Protein AF-A0A3D2SPK1-F1 (afdb_monomer_lite)

Structure (mmCIF, N/CA/C/O backbone):
data_AF-A0A3D2SPK1-F1
#
_entry.id   AF-A0A3D2SPK1-F1
#
loop_
_atom_site.group_PDB
_atom_site.id
_atom_site.type_symbol
_atom_site.label_atom_id
_atom_site.label_alt_id
_atom_site.label_comp_id
_atom_site.label_asym_id
_atom_site.label_entity_id
_atom_site.label_seq_id
_atom_site.pdbx_PDB_ins_code
_atom_site.Cartn_x
_atom_site.Cartn_y
_atom_site.Cartn_z
_atom_site.occupancy
_atom_site.B_iso_or_equiv
_atom_site.auth_seq_id
_atom_site.auth_comp_id
_atom_site.auth_asym_id
_atom_site.auth_atom_id
_atom_site.pdbx_PDB_model_num
ATOM 1 N N . ALA A 1 1 ? 75.992 61.914 -45.35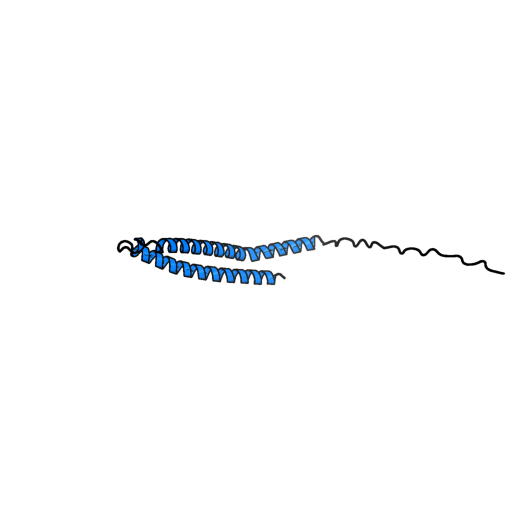3 1.00 41.88 1 ALA A N 1
ATOM 2 C CA . ALA A 1 1 ? 75.147 61.096 -44.457 1.00 41.88 1 ALA A CA 1
ATOM 3 C C . ALA A 1 1 ? 73.784 60.988 -45.130 1.00 41.88 1 ALA A C 1
ATOM 5 O O . ALA A 1 1 ? 73.146 62.011 -45.289 1.00 41.88 1 ALA A O 1
ATOM 6 N N . ARG A 1 2 ? 73.434 59.913 -45.845 1.00 38.44 2 ARG A N 1
ATOM 7 C CA . ARG A 1 2 ? 73.167 58.536 -45.384 1.00 38.44 2 ARG A CA 1
ATOM 8 C C . ARG A 1 2 ? 72.145 58.520 -44.240 1.00 38.44 2 ARG A C 1
ATOM 10 O O . ARG A 1 2 ? 72.544 58.658 -43.091 1.00 38.44 2 ARG A O 1
ATOM 17 N N . ASN A 1 3 ? 70.861 58.415 -44.589 1.00 34.16 3 ASN A N 1
ATOM 18 C CA . ASN A 1 3 ? 69.982 57.316 -44.167 1.00 34.16 3 ASN A CA 1
ATOM 19 C C . ASN A 1 3 ? 68.579 57.475 -44.787 1.00 34.16 3 ASN A C 1
ATOM 21 O O . ASN A 1 3 ? 67.699 58.103 -44.213 1.00 34.16 3 ASN A O 1
ATOM 25 N N . ASP A 1 4 ? 68.414 56.863 -45.959 1.00 42.56 4 ASP A N 1
ATOM 26 C CA . ASP A 1 4 ? 67.151 56.318 -46.467 1.00 42.56 4 ASP A CA 1
ATOM 27 C C . ASP A 1 4 ? 67.125 54.805 -46.162 1.00 42.56 4 ASP A C 1
ATOM 29 O O . ASP A 1 4 ? 68.193 54.194 -46.090 1.00 42.56 4 ASP A O 1
ATOM 33 N N . MET A 1 5 ? 65.918 54.219 -46.076 1.00 44.56 5 MET A N 1
ATOM 34 C CA . MET A 1 5 ? 65.522 52.849 -45.643 1.00 44.56 5 MET A CA 1
ATOM 35 C C . MET A 1 5 ? 65.110 52.795 -44.167 1.00 44.56 5 MET A C 1
ATOM 37 O O . MET A 1 5 ? 65.876 53.173 -43.295 1.00 44.56 5 MET A O 1
ATOM 41 N N . ILE A 1 6 ? 63.898 52.357 -43.799 1.00 50.62 6 ILE A N 1
ATOM 42 C CA . ILE A 1 6 ? 63.181 51.084 -44.069 1.00 50.62 6 ILE A CA 1
ATOM 43 C C . ILE A 1 6 ? 61.665 51.412 -43.933 1.00 50.62 6 ILE A C 1
ATOM 45 O O . ILE A 1 6 ? 61.295 52.024 -42.942 1.00 50.62 6 ILE A O 1
ATOM 49 N N . LYS A 1 7 ? 60.708 51.254 -44.865 1.00 45.38 7 LYS A N 1
ATOM 50 C CA . LYS A 1 7 ? 60.217 50.177 -45.757 1.00 45.38 7 LYS A CA 1
ATOM 51 C C . LYS A 1 7 ? 59.683 48.911 -45.053 1.00 45.38 7 LYS A C 1
ATOM 53 O O . LYS A 1 7 ? 60.468 48.066 -44.656 1.00 45.38 7 LYS A O 1
ATOM 58 N N . LYS A 1 8 ? 58.350 48.731 -45.135 1.00 37.34 8 LYS A N 1
ATOM 59 C CA . LYS A 1 8 ? 57.548 47.502 -44.899 1.00 37.34 8 LYS A CA 1
ATOM 60 C C . LYS A 1 8 ? 57.469 47.014 -43.437 1.00 37.34 8 LYS A C 1
ATOM 62 O O . LYS A 1 8 ? 58.418 47.127 -42.692 1.00 37.34 8 LYS A O 1
ATOM 67 N N . GLY A 1 9 ? 56.370 46.421 -42.978 1.00 35.16 9 GLY A N 1
ATOM 68 C CA . GLY A 1 9 ? 55.250 45.870 -43.723 1.00 35.16 9 GLY A CA 1
ATOM 69 C C . GLY A 1 9 ? 54.066 45.546 -42.817 1.00 35.16 9 GLY A C 1
ATOM 70 O O . GLY A 1 9 ? 54.204 45.203 -41.649 1.00 35.16 9 GLY A O 1
ATOM 71 N N . GLN A 1 10 ? 52.906 45.692 -43.433 1.00 42.34 10 GLN A N 1
ATOM 72 C CA . GLN A 1 10 ? 51.590 45.261 -43.004 1.00 42.34 10 GLN A CA 1
ATOM 73 C C . GLN A 1 10 ? 51.617 43.760 -42.677 1.00 42.34 10 GLN A C 1
ATOM 75 O O . GLN A 1 10 ? 51.968 42.949 -43.534 1.00 42.34 10 GLN A O 1
ATOM 80 N N . GLN A 1 11 ? 51.276 43.400 -41.440 1.00 46.06 11 GLN A N 1
ATOM 81 C CA . GLN A 1 11 ? 51.001 42.015 -41.061 1.00 46.06 11 GLN A CA 1
ATOM 82 C C . GLN A 1 11 ? 49.536 41.693 -41.402 1.00 46.06 11 GLN A C 1
ATOM 84 O O . GLN A 1 11 ? 48.648 42.441 -40.986 1.0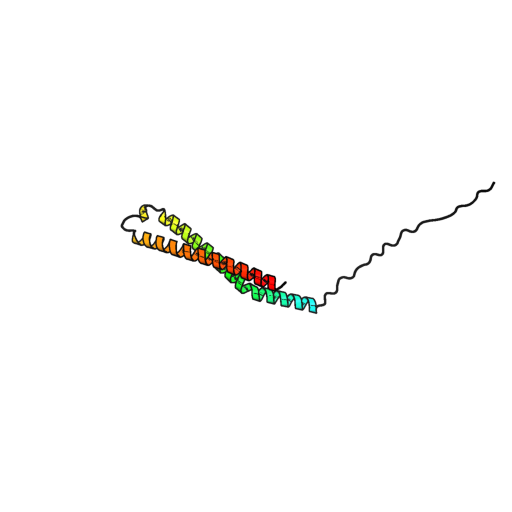0 46.06 11 GLN A O 1
ATOM 89 N N . PRO A 1 12 ? 49.257 40.625 -42.170 1.00 44.88 12 PRO A N 1
ATOM 90 C CA . PRO A 1 12 ? 47.899 40.193 -42.459 1.00 44.88 12 PRO A CA 1
ATOM 91 C C . PRO A 1 12 ? 47.336 39.400 -41.274 1.00 44.88 12 PRO A C 1
ATOM 93 O O . PRO A 1 12 ? 47.958 38.457 -40.786 1.00 44.88 12 PRO A O 1
ATOM 96 N N . ALA A 1 13 ? 46.145 39.795 -40.823 1.00 48.31 13 ALA A N 1
ATOM 97 C CA . ALA A 1 13 ? 45.341 39.018 -39.893 1.00 48.31 13 ALA A CA 1
ATOM 98 C C . ALA A 1 13 ? 44.985 37.666 -40.534 1.00 48.31 13 ALA A C 1
ATOM 100 O O . ALA A 1 13 ? 44.552 37.605 -41.686 1.00 48.31 13 ALA A O 1
ATOM 101 N N . ALA A 1 14 ? 45.217 36.591 -39.784 1.00 53.19 14 ALA A N 1
ATOM 102 C CA . ALA A 1 14 ? 44.932 35.220 -40.179 1.00 53.19 14 ALA A CA 1
ATOM 103 C C . ALA A 1 14 ? 43.450 35.035 -40.572 1.00 53.19 14 ALA A C 1
ATOM 105 O O . ALA A 1 14 ? 42.575 35.621 -39.928 1.00 53.19 14 ALA A O 1
ATOM 106 N N . PRO A 1 15 ? 43.139 34.209 -41.588 1.00 50.25 15 PRO A N 1
ATOM 107 C CA . PRO A 1 15 ? 41.763 33.878 -41.904 1.00 50.25 15 PRO A CA 1
ATOM 108 C C . PRO A 1 15 ? 41.261 32.882 -40.857 1.00 50.25 15 PRO A C 1
ATOM 110 O O . PRO A 1 15 ? 41.768 31.767 -40.741 1.00 50.25 15 PRO A O 1
ATOM 113 N N . VAL A 1 16 ? 40.261 33.289 -40.081 1.00 56.31 16 VAL A N 1
ATOM 114 C CA . VAL A 1 16 ? 39.507 32.371 -39.227 1.00 56.31 16 VAL A CA 1
ATOM 115 C C . VAL A 1 16 ? 38.639 31.532 -40.162 1.00 56.31 16 VAL A C 1
ATOM 117 O O . VAL A 1 16 ? 37.602 31.986 -40.646 1.00 56.31 16 VAL A O 1
ATOM 120 N N . ILE A 1 17 ? 39.114 30.335 -40.498 1.00 50.47 17 ILE A N 1
ATOM 121 C CA . ILE A 1 17 ? 38.347 29.340 -41.246 1.00 50.47 17 ILE A CA 1
ATOM 122 C C . ILE A 1 17 ? 37.204 28.910 -40.324 1.00 50.47 17 ILE A C 1
ATOM 124 O O . ILE A 1 17 ? 37.409 28.173 -39.365 1.00 50.47 17 ILE A O 1
ATOM 128 N N . SER A 1 18 ? 36.003 29.431 -40.582 1.00 52.62 18 SER A N 1
ATOM 129 C CA . SER A 1 18 ? 34.768 28.868 -40.039 1.00 52.62 18 SER A CA 1
ATOM 130 C C . SER A 1 18 ? 34.558 27.510 -40.690 1.00 52.62 18 SER A C 1
ATOM 132 O O . SER A 1 18 ? 34.010 27.403 -41.787 1.00 52.62 18 SER A O 1
ATOM 134 N N . GLU A 1 19 ? 35.047 26.474 -40.025 1.00 47.91 19 GLU A N 1
ATOM 135 C CA . GLU A 1 19 ? 34.724 25.096 -40.342 1.00 47.91 19 GLU A CA 1
ATOM 136 C C . GLU A 1 19 ? 33.265 24.865 -39.926 1.00 47.91 19 GLU A C 1
ATOM 138 O O . GLU A 1 19 ? 32.943 24.605 -38.769 1.00 47.91 19 GLU A O 1
ATOM 143 N N . VAL A 1 20 ? 32.352 25.056 -40.880 1.00 49.62 20 VAL A N 1
ATOM 144 C CA . VAL A 1 20 ? 30.962 24.616 -40.762 1.00 49.62 20 VAL A CA 1
ATOM 145 C C . VAL A 1 20 ? 30.992 23.092 -40.774 1.00 49.62 20 VAL A C 1
ATOM 147 O O . VAL A 1 20 ? 30.989 22.461 -41.830 1.00 49.62 20 VAL A O 1
ATOM 150 N N . THR A 1 21 ? 31.071 22.490 -39.589 1.00 48.16 21 THR A N 1
ATOM 151 C CA . THR A 1 21 ? 30.874 21.054 -39.412 1.00 48.16 21 THR A CA 1
ATOM 152 C C . THR A 1 21 ? 29.431 20.742 -39.808 1.00 48.16 21 THR A C 1
ATOM 154 O O . THR A 1 21 ? 28.480 21.203 -39.176 1.00 48.16 21 THR A O 1
ATOM 157 N N . ALA A 1 22 ? 29.268 20.022 -40.917 1.00 54.59 22 ALA A N 1
ATOM 158 C CA . ALA A 1 22 ? 27.978 19.556 -41.406 1.00 54.59 22 ALA A CA 1
ATOM 159 C C . ALA A 1 22 ? 27.215 18.800 -40.296 1.00 54.59 22 ALA A C 1
ATOM 161 O O . ALA A 1 22 ? 27.842 18.060 -39.531 1.00 54.59 22 ALA A O 1
ATOM 162 N N . PRO A 1 23 ? 25.880 18.946 -40.189 1.00 55.06 23 PRO A N 1
ATOM 163 C CA . PRO A 1 23 ? 25.110 18.185 -39.213 1.00 55.06 23 PRO A CA 1
ATOM 164 C C . PRO A 1 23 ? 25.253 16.684 -39.513 1.00 55.06 23 PRO A C 1
ATOM 166 O O . PRO A 1 23 ? 25.232 16.300 -40.687 1.00 55.06 23 PRO A O 1
ATOM 169 N N . PRO A 1 24 ? 25.387 15.816 -38.495 1.00 55.00 24 PRO A N 1
ATOM 170 C CA . PRO A 1 24 ? 25.516 14.389 -38.726 1.00 55.00 24 PRO A CA 1
ATOM 171 C C . PRO A 1 24 ? 24.224 13.878 -39.366 1.00 55.00 24 PRO A C 1
ATOM 173 O O . PRO A 1 24 ? 23.135 13.956 -38.787 1.00 55.00 24 PRO A O 1
ATOM 176 N N . THR A 1 25 ? 24.344 13.358 -40.584 1.00 55.00 25 THR A N 1
ATOM 177 C CA . THR A 1 25 ? 23.283 12.639 -41.287 1.00 55.00 25 THR A CA 1
ATOM 178 C C . THR A 1 25 ? 23.013 11.332 -40.542 1.00 55.00 25 THR A C 1
ATOM 180 O O . THR A 1 25 ? 23.516 10.279 -40.912 1.00 55.00 25 THR A O 1
ATOM 183 N N . THR A 1 26 ? 22.236 11.398 -39.459 1.00 56.12 26 THR A N 1
ATOM 184 C CA . THR A 1 26 ? 21.639 10.212 -38.831 1.00 56.12 26 THR A CA 1
ATOM 185 C C . THR A 1 26 ? 20.779 9.527 -39.885 1.00 56.12 26 THR A C 1
ATOM 187 O O . THR A 1 26 ? 19.824 10.121 -40.404 1.00 56.12 26 THR A O 1
ATOM 190 N N . SER A 1 27 ? 21.162 8.314 -40.283 1.00 62.72 27 SER A N 1
ATOM 191 C CA . SER A 1 27 ? 20.457 7.605 -41.341 1.00 62.72 27 SER A CA 1
ATOM 192 C C . SER A 1 27 ? 19.030 7.300 -40.866 1.00 62.72 27 SER A C 1
ATOM 194 O O . SER A 1 27 ? 18.769 7.132 -39.672 1.00 62.72 27 SER A O 1
ATOM 196 N N . LYS A 1 28 ? 18.050 7.274 -41.779 1.00 63.44 28 LYS A N 1
ATOM 197 C CA . LYS A 1 28 ? 16.653 6.967 -41.412 1.00 63.44 28 LYS A CA 1
ATOM 198 C C . LYS A 1 28 ? 16.525 5.600 -40.717 1.00 63.44 28 LYS A C 1
ATOM 200 O O . LYS A 1 28 ? 15.645 5.448 -39.877 1.00 63.44 28 LYS A O 1
ATOM 205 N N . LEU A 1 29 ? 17.426 4.669 -41.036 1.00 63.25 29 LEU A N 1
ATOM 206 C CA . LEU A 1 29 ? 17.514 3.339 -40.433 1.00 63.25 29 LEU A CA 1
ATOM 207 C C . LEU A 1 29 ? 17.893 3.407 -38.946 1.00 63.25 29 LEU A C 1
ATOM 209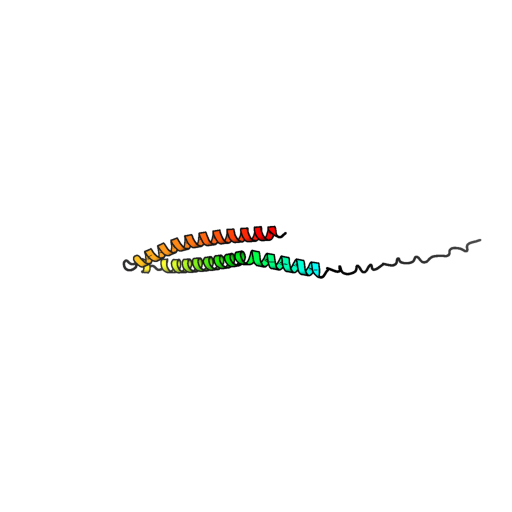 O O . LEU A 1 29 ? 17.259 2.735 -38.138 1.00 63.25 29 LEU A O 1
ATOM 213 N N . ASP A 1 30 ? 18.824 4.286 -38.564 1.00 73.56 30 ASP A N 1
ATOM 214 C CA . ASP A 1 30 ? 19.219 4.466 -37.157 1.00 73.56 30 ASP A CA 1
ATOM 215 C C . ASP A 1 30 ? 18.058 5.018 -36.317 1.00 73.56 30 ASP A C 1
ATOM 217 O O . ASP A 1 30 ? 17.818 4.591 -35.189 1.00 73.56 30 ASP A O 1
ATOM 221 N N . LYS A 1 31 ? 17.265 5.936 -36.888 1.00 80.25 31 LYS A N 1
ATOM 222 C CA . LYS A 1 31 ? 16.073 6.488 -36.218 1.00 80.25 31 LYS A CA 1
ATOM 223 C C . LYS A 1 31 ? 14.967 5.451 -36.038 1.00 80.25 31 LYS A C 1
ATOM 225 O O . LYS A 1 31 ? 14.238 5.495 -35.047 1.00 80.25 31 LYS A O 1
ATOM 230 N N . GLU A 1 32 ? 14.811 4.552 -37.002 1.00 81.50 32 GLU A N 1
ATOM 231 C CA . GLU A 1 32 ? 13.810 3.489 -36.950 1.00 81.50 32 GLU A CA 1
ATOM 232 C C . GLU A 1 32 ? 14.192 2.405 -35.933 1.00 81.50 32 GLU A C 1
ATOM 234 O O . GLU A 1 32 ? 13.341 1.994 -35.140 1.00 81.50 32 GLU A O 1
ATOM 239 N N . ALA A 1 33 ? 15.474 2.028 -35.875 1.00 82.44 33 ALA A N 1
ATOM 240 C CA . ALA A 1 33 ? 16.013 1.107 -34.875 1.00 82.44 33 ALA A CA 1
ATOM 241 C C . ALA A 1 33 ? 15.828 1.641 -33.442 1.00 82.44 33 ALA A C 1
ATOM 243 O O . ALA A 1 33 ? 15.210 0.969 -32.616 1.00 82.44 33 ALA A O 1
ATOM 244 N N . LEU A 1 34 ? 16.220 2.895 -33.184 1.00 84.38 34 LEU A N 1
ATOM 245 C CA . LEU A 1 34 ? 16.036 3.550 -31.879 1.00 84.38 34 LEU A CA 1
ATOM 246 C C . LEU A 1 34 ? 14.563 3.599 -31.448 1.00 84.38 34 LEU A C 1
ATOM 248 O O . LEU A 1 34 ? 14.228 3.390 -30.281 1.00 84.38 34 LEU A O 1
ATOM 252 N N . ARG A 1 35 ? 13.647 3.859 -32.390 1.00 86.69 35 ARG A N 1
ATOM 253 C CA . ARG A 1 35 ? 12.208 3.888 -32.095 1.00 86.69 35 ARG A CA 1
ATOM 254 C C . ARG A 1 35 ? 11.676 2.503 -31.734 1.00 86.69 35 ARG A C 1
ATOM 256 O O . ARG A 1 35 ? 10.817 2.400 -30.856 1.00 86.69 35 ARG A O 1
ATOM 263 N N . LYS A 1 36 ? 12.158 1.459 -32.409 1.00 88.56 36 LYS A N 1
ATOM 264 C CA . LYS A 1 36 ? 11.766 0.072 -32.147 1.00 88.56 36 LYS A CA 1
ATOM 265 C C . LYS A 1 36 ? 12.262 -0.396 -30.779 1.00 88.56 36 LYS A C 1
ATOM 267 O O . LYS A 1 36 ? 11.470 -0.946 -30.019 1.00 88.56 36 LYS A O 1
ATOM 272 N N . GLU A 1 37 ? 13.514 -0.106 -30.436 1.00 87.38 37 GLU A N 1
ATOM 273 C CA . GLU A 1 37 ? 14.079 -0.406 -29.115 1.00 87.38 37 GLU A CA 1
ATOM 274 C C . GLU A 1 37 ? 13.320 0.324 -28.004 1.00 87.38 37 GLU A C 1
ATOM 276 O O . GLU A 1 37 ? 12.885 -0.299 -27.041 1.00 87.38 37 GLU A O 1
ATOM 281 N N . ALA A 1 38 ? 13.045 1.623 -28.164 1.00 88.56 38 ALA A N 1
ATOM 282 C CA . ALA A 1 38 ? 12.262 2.380 -27.187 1.00 88.56 38 ALA A CA 1
ATOM 283 C C . ALA A 1 38 ? 10.835 1.826 -27.006 1.00 88.56 38 ALA A C 1
ATOM 285 O O . ALA A 1 38 ? 10.311 1.807 -25.891 1.00 88.56 38 ALA A O 1
ATOM 286 N N . ALA A 1 39 ? 10.193 1.371 -28.087 1.00 91.25 39 ALA A N 1
ATOM 287 C CA . ALA A 1 39 ? 8.882 0.731 -28.009 1.00 91.25 39 ALA A CA 1
ATOM 288 C C . ALA A 1 39 ? 8.950 -0.599 -27.244 1.00 91.25 39 ALA A C 1
ATOM 290 O O . ALA A 1 39 ? 8.121 -0.837 -26.367 1.00 91.25 39 ALA A O 1
ATOM 291 N N . GLN A 1 40 ? 9.971 -1.413 -27.515 1.00 90.50 40 GLN A N 1
ATOM 292 C CA . GLN A 1 40 ? 10.194 -2.688 -26.843 1.00 90.50 40 GLN A CA 1
ATOM 293 C C . GLN A 1 40 ? 10.489 -2.505 -25.343 1.00 90.50 40 GLN A C 1
ATOM 295 O O . GLN A 1 40 ? 9.892 -3.200 -24.524 1.00 90.50 40 GLN A O 1
ATOM 300 N N . ARG A 1 41 ? 11.325 -1.527 -24.963 1.00 92.31 41 ARG A N 1
ATOM 301 C CA . ARG A 1 41 ? 11.593 -1.184 -23.550 1.00 92.31 41 ARG A CA 1
ATOM 302 C C . ARG A 1 41 ? 10.308 -0.802 -22.808 1.00 92.31 41 ARG A C 1
ATOM 304 O O . ARG A 1 41 ? 10.047 -1.269 -21.700 1.00 92.31 41 ARG A O 1
ATOM 311 N N . ARG A 1 42 ? 9.455 0.019 -23.431 1.00 93.19 42 ARG A N 1
ATOM 312 C CA . ARG A 1 42 ? 8.154 0.410 -22.855 1.00 93.19 42 ARG A CA 1
ATOM 313 C C . ARG A 1 42 ? 7.209 -0.771 -22.719 1.00 93.19 42 ARG A C 1
ATOM 315 O O . ARG A 1 42 ? 6.512 -0.875 -21.719 1.00 93.19 42 ARG A O 1
ATOM 322 N N . GLU A 1 43 ? 7.157 -1.642 -23.718 1.00 95.38 43 GLU A N 1
ATOM 323 C CA . GLU A 1 43 ? 6.295 -2.821 -23.685 1.00 95.38 43 GLU A CA 1
ATOM 324 C C . GLU A 1 43 ? 6.680 -3.776 -22.549 1.00 95.38 43 GLU A C 1
ATOM 326 O O . GLU A 1 43 ? 5.793 -4.256 -21.841 1.00 95.38 43 GLU A O 1
ATOM 331 N N . GLN A 1 44 ? 7.983 -3.967 -22.321 1.00 94.19 44 GLN A N 1
ATOM 332 C CA . GLN A 1 44 ? 8.507 -4.820 -21.252 1.00 94.19 44 GLN A CA 1
ATOM 333 C C . GLN A 1 44 ? 8.313 -4.222 -19.849 1.00 94.19 44 GLN A C 1
ATOM 335 O O . GLN A 1 44 ? 7.952 -4.945 -18.925 1.00 94.19 44 GLN A O 1
ATOM 340 N N . THR A 1 45 ? 8.480 -2.905 -19.681 1.00 96.50 45 THR A N 1
ATOM 341 C CA . THR A 1 45 ? 8.342 -2.230 -18.371 1.00 96.50 45 THR A CA 1
ATOM 342 C C . THR A 1 45 ? 6.894 -1.912 -17.983 1.00 96.50 45 THR A C 1
ATOM 344 O O . THR A 1 45 ? 6.573 -1.808 -16.797 1.00 96.50 45 THR A O 1
ATOM 347 N N . ARG A 1 46 ? 5.978 -1.783 -18.956 1.00 97.38 46 ARG A N 1
ATOM 348 C CA . ARG A 1 46 ? 4.553 -1.475 -18.724 1.00 97.38 46 ARG A CA 1
ATOM 349 C C . ARG A 1 46 ? 3.853 -2.382 -17.697 1.00 97.38 46 ARG A C 1
ATOM 351 O O . ARG A 1 46 ? 3.138 -1.828 -16.863 1.00 97.38 46 ARG A O 1
ATOM 358 N N . PRO A 1 47 ? 3.973 -3.726 -17.729 1.00 97.31 47 PRO A N 1
ATOM 359 C CA . PRO A 1 47 ? 3.320 -4.579 -16.734 1.00 97.31 47 PRO A CA 1
ATOM 360 C C . PRO A 1 47 ? 3.819 -4.316 -15.309 1.00 97.31 47 PRO A C 1
ATOM 362 O O . PRO A 1 47 ? 2.999 -4.255 -14.397 1.00 97.31 47 PRO A O 1
ATOM 365 N N . ILE A 1 48 ? 5.125 -4.099 -15.127 1.00 97.38 48 ILE A N 1
ATOM 366 C CA . ILE A 1 48 ? 5.717 -3.828 -13.811 1.00 97.38 48 ILE A CA 1
ATOM 367 C C . ILE A 1 48 ? 5.203 -2.489 -13.277 1.00 97.38 48 ILE A C 1
ATOM 369 O O . ILE A 1 48 ? 4.649 -2.438 -12.184 1.00 97.38 48 ILE A O 1
ATOM 373 N N . ARG A 1 49 ? 5.257 -1.430 -14.096 1.00 97.69 49 ARG A N 1
ATOM 374 C CA . ARG A 1 49 ? 4.725 -0.099 -13.745 1.00 97.69 49 ARG A CA 1
ATOM 375 C C . ARG A 1 49 ? 3.238 -0.142 -13.379 1.00 97.69 49 ARG A C 1
ATOM 377 O O . ARG A 1 49 ? 2.827 0.450 -12.391 1.00 97.69 49 ARG A O 1
ATOM 384 N N . LYS A 1 50 ? 2.437 -0.913 -14.119 1.00 98.25 50 LYS A N 1
ATOM 385 C CA . LYS A 1 50 ? 1.016 -1.108 -13.800 1.00 98.25 50 LYS A CA 1
ATOM 386 C C . LYS A 1 50 ? 0.809 -1.835 -12.465 1.00 98.25 50 LYS A C 1
ATOM 388 O O . LYS A 1 50 ? -0.148 -1.546 -11.749 1.00 98.25 50 LYS A O 1
ATOM 393 N N . ASN A 1 51 ? 1.662 -2.805 -12.141 1.00 97.62 51 ASN A N 1
ATOM 394 C CA . ASN A 1 51 ? 1.587 -3.508 -10.863 1.00 97.62 51 ASN A CA 1
ATOM 395 C C . ASN A 1 51 ? 2.009 -2.605 -9.695 1.00 97.62 51 ASN A C 1
ATOM 397 O O . ASN A 1 51 ? 1.365 -2.671 -8.653 1.00 97.62 51 ASN A O 1
ATOM 401 N N . ILE A 1 52 ? 2.998 -1.726 -9.893 1.00 98.38 52 ILE A N 1
ATOM 402 C CA . ILE A 1 52 ? 3.387 -0.676 -8.935 1.00 98.38 52 ILE A CA 1
ATOM 403 C C . ILE A 1 52 ? 2.179 0.213 -8.614 1.00 98.38 52 ILE A C 1
ATOM 405 O O . ILE A 1 52 ? 1.751 0.244 -7.464 1.00 98.38 52 ILE A O 1
ATOM 409 N N . GLU A 1 53 ? 1.537 0.808 -9.628 1.00 98.31 53 GLU A N 1
ATOM 410 C CA . GLU A 1 53 ? 0.344 1.660 -9.445 1.00 98.31 53 GLU A CA 1
ATOM 411 C C . GLU A 1 53 ? -0.786 0.925 -8.698 1.00 98.31 53 GLU A C 1
ATOM 413 O O . GLU A 1 53 ? -1.492 1.482 -7.851 1.00 98.31 53 GLU A O 1
ATOM 418 N N . LYS A 1 54 ? -0.967 -0.370 -8.992 1.00 98.00 54 LYS A N 1
ATOM 419 C CA . LYS A 1 54 ? -1.956 -1.210 -8.310 1.00 98.00 54 LYS A CA 1
ATOM 420 C C . LYS A 1 54 ? -1.590 -1.447 -6.840 1.00 98.00 54 LYS A C 1
ATOM 422 O O . LYS A 1 54 ? -2.493 -1.483 -6.002 1.00 98.00 54 LYS A O 1
ATOM 427 N N . CYS A 1 55 ? -0.317 -1.666 -6.517 1.00 97.75 55 CYS A N 1
ATOM 428 C CA . CYS A 1 55 ? 0.147 -1.805 -5.135 1.00 97.75 55 CYS A CA 1
ATOM 429 C C . CYS A 1 55 ? -0.029 -0.491 -4.369 1.00 97.75 55 CYS A C 1
ATOM 431 O O . CYS A 1 55 ? -0.642 -0.510 -3.306 1.00 97.75 55 CYS A O 1
ATOM 433 N N . GLU A 1 56 ? 0.364 0.645 -4.947 1.00 98.25 56 GLU A N 1
ATOM 434 C CA . GLU A 1 56 ? 0.169 1.980 -4.358 1.00 98.25 56 GLU A CA 1
ATOM 435 C C . GLU A 1 56 ? -1.308 2.259 -4.045 1.00 98.25 56 GLU A C 1
ATOM 437 O O . GLU A 1 56 ? -1.656 2.633 -2.925 1.00 98.25 56 GLU A O 1
ATOM 442 N N . THR A 1 57 ? -2.208 1.970 -4.991 1.00 98.38 57 THR A N 1
ATOM 443 C CA . THR A 1 57 ? -3.657 2.143 -4.782 1.00 98.38 57 THR A CA 1
ATOM 444 C C . THR A 1 57 ? -4.188 1.247 -3.652 1.00 98.38 57 THR A C 1
ATOM 446 O O . THR A 1 57 ? -5.095 1.626 -2.907 1.00 98.38 57 THR A O 1
ATOM 449 N N . GLN A 1 58 ? -3.661 0.025 -3.520 1.00 97.62 58 GLN A N 1
ATOM 450 C CA . GLN A 1 58 ? -4.048 -0.882 -2.436 1.00 97.62 58 GLN A CA 1
ATOM 451 C C . GLN A 1 58 ? -3.548 -0.383 -1.079 1.00 97.62 58 GLN A C 1
ATOM 453 O O . GLN A 1 58 ? -4.327 -0.380 -0.127 1.00 97.62 58 GLN A O 1
ATOM 458 N N . ILE A 1 59 ? -2.301 0.086 -1.010 1.00 98.50 59 ILE A N 1
ATOM 459 C CA . ILE A 1 59 ? -1.696 0.693 0.181 1.00 98.50 59 ILE A CA 1
ATOM 460 C C . ILE A 1 59 ? -2.549 1.871 0.660 1.00 98.50 59 ILE A C 1
ATOM 462 O O . ILE A 1 59 ? -3.000 1.864 1.806 1.00 98.50 59 ILE A O 1
ATOM 466 N N . GLU A 1 60 ? -2.875 2.819 -0.225 1.00 98.44 60 GLU A N 1
ATOM 467 C CA . GLU A 1 60 ? -3.706 3.984 0.115 1.00 98.44 60 GLU A CA 1
ATOM 468 C C . GLU A 1 60 ? -5.083 3.560 0.651 1.00 98.44 60 GLU A C 1
ATOM 470 O O . GLU A 1 60 ? -5.574 4.084 1.659 1.00 98.44 60 GLU A O 1
ATOM 475 N N . LYS A 1 61 ? -5.705 2.559 0.017 1.00 98.19 61 LYS A N 1
ATOM 476 C CA . LYS A 1 61 ? -6.995 2.017 0.454 1.00 98.19 61 LYS A CA 1
ATOM 477 C C . LYS A 1 61 ? -6.912 1.374 1.840 1.00 98.19 61 LYS A C 1
ATOM 479 O O . LYS A 1 61 ? -7.812 1.585 2.658 1.00 98.19 61 LYS A O 1
ATOM 484 N N . PHE A 1 62 ? -5.882 0.572 2.107 1.00 98.19 62 PHE A N 1
ATOM 485 C CA . PHE A 1 62 ? -5.705 -0.092 3.399 1.00 98.19 62 PHE A CA 1
ATOM 486 C C . PHE A 1 62 ? -5.413 0.920 4.505 1.00 98.19 62 PHE A C 1
ATOM 488 O O . PHE A 1 62 ? -6.073 0.875 5.541 1.00 98.19 62 PHE A O 1
ATOM 495 N N . GLN A 1 63 ? -4.523 1.883 4.260 1.00 98.00 63 GLN A N 1
ATOM 496 C CA . GLN A 1 63 ? -4.226 2.969 5.197 1.00 98.00 63 GLN A CA 1
ATOM 497 C C . GLN A 1 63 ? -5.477 3.801 5.510 1.00 98.00 63 GLN A C 1
ATOM 499 O O . GLN A 1 63 ? -5.808 4.003 6.677 1.00 98.00 63 GLN A O 1
ATOM 504 N N . SER A 1 64 ? -6.245 4.197 4.489 1.00 98.12 64 SER A N 1
ATOM 505 C CA . SER A 1 64 ? -7.501 4.940 4.674 1.00 98.12 64 SER A CA 1
ATOM 506 C C . SER A 1 64 ? -8.515 4.163 5.516 1.00 98.12 64 SER A C 1
ATOM 508 O O . SER A 1 64 ? -9.183 4.724 6.389 1.00 98.12 64 SER A O 1
ATOM 510 N N . ARG A 1 65 ? -8.630 2.848 5.289 1.00 97.44 65 ARG A N 1
ATOM 511 C CA . ARG A 1 65 ? -9.524 1.995 6.077 1.00 97.44 65 ARG A CA 1
ATOM 512 C C . ARG A 1 65 ? -9.030 1.821 7.512 1.00 97.44 65 ARG A C 1
ATOM 514 O O . ARG A 1 65 ? -9.858 1.846 8.419 1.00 97.44 65 ARG A O 1
ATOM 521 N N . LEU A 1 66 ? -7.722 1.688 7.728 1.00 98.06 66 LEU A N 1
ATOM 522 C CA . LEU A 1 66 ? -7.124 1.612 9.062 1.00 98.06 66 LEU A CA 1
ATOM 523 C C . LEU A 1 66 ? -7.420 2.873 9.879 1.00 98.06 66 LEU A C 1
ATOM 525 O O . LEU A 1 66 ? -7.905 2.747 10.999 1.00 98.06 66 LEU A O 1
ATOM 529 N N . VAL A 1 67 ? -7.258 4.062 9.293 1.00 97.50 67 VAL A N 1
ATOM 530 C CA . VAL A 1 67 ? -7.604 5.340 9.948 1.00 97.50 67 VAL A CA 1
ATOM 531 C C . VAL A 1 67 ? -9.091 5.396 10.319 1.00 97.50 67 VAL A C 1
ATOM 533 O O . VAL A 1 67 ? -9.460 5.822 11.419 1.00 97.50 67 VAL A O 1
ATOM 536 N N . ALA A 1 68 ? -9.971 4.932 9.427 1.00 96.12 68 ALA A N 1
ATOM 537 C CA . ALA A 1 68 ? -11.401 4.860 9.718 1.00 96.12 68 ALA A CA 1
ATOM 538 C C . ALA A 1 68 ? -11.704 3.891 10.876 1.00 96.12 68 ALA A C 1
ATOM 540 O O . ALA A 1 68 ? -12.508 4.214 11.748 1.00 96.12 68 ALA A O 1
ATOM 541 N N . ILE A 1 69 ? -11.050 2.725 10.916 1.00 95.19 69 ILE A N 1
ATOM 542 C CA . ILE A 1 69 ? -11.191 1.763 12.018 1.00 95.19 69 ILE A CA 1
ATOM 543 C C . ILE A 1 69 ? -10.666 2.355 13.328 1.00 95.19 69 ILE A C 1
ATOM 545 O O . ILE A 1 69 ? -11.329 2.223 14.348 1.00 95.19 69 ILE A O 1
ATOM 549 N N . GLU A 1 70 ? -9.526 3.042 13.321 1.00 94.06 70 GLU A N 1
ATOM 550 C CA . GLU A 1 70 ? -8.977 3.708 14.509 1.00 94.06 70 GLU A CA 1
ATOM 551 C C . GLU A 1 70 ? -9.929 4.774 15.059 1.00 94.06 70 GLU A C 1
ATOM 553 O O . GLU A 1 70 ? -10.141 4.848 16.268 1.00 94.06 70 GLU A O 1
ATOM 558 N N . THR A 1 71 ? -10.583 5.529 14.173 1.00 93.81 71 THR A N 1
ATOM 559 C CA . THR A 1 71 ? -11.627 6.493 14.552 1.00 93.81 71 THR A CA 1
ATOM 560 C C . THR A 1 71 ? -12.824 5.796 15.206 1.00 93.81 71 THR A C 1
ATOM 562 O O . THR A 1 71 ? -13.340 6.275 16.213 1.00 93.81 71 THR A O 1
ATOM 565 N N . LEU A 1 72 ? -13.250 4.647 14.670 1.00 91.06 72 LEU A N 1
ATOM 566 C CA . LEU A 1 72 ? -14.335 3.849 15.251 1.00 91.06 72 LEU A CA 1
ATOM 567 C C . LEU A 1 72 ? -13.941 3.233 16.601 1.00 91.06 72 LEU A C 1
ATOM 569 O O . LEU A 1 72 ? -14.756 3.207 17.514 1.00 91.06 72 LEU A O 1
ATOM 573 N N . LEU A 1 73 ? -12.702 2.758 16.747 1.00 89.94 73 LEU A N 1
ATOM 574 C CA . LEU A 1 73 ? -12.190 2.169 17.989 1.00 89.94 73 LEU A CA 1
ATOM 575 C C . LEU A 1 73 ? -11.975 3.204 19.106 1.00 89.94 73 LEU A C 1
ATOM 577 O O . LEU A 1 73 ? -11.929 2.827 20.280 1.00 89.94 73 LEU A O 1
ATOM 581 N N . ALA A 1 74 ? -11.850 4.486 18.753 1.00 88.94 74 ALA A N 1
ATOM 582 C CA . ALA A 1 74 ? -11.782 5.599 19.698 1.00 88.94 74 ALA A CA 1
ATOM 583 C C . ALA A 1 74 ? -13.155 5.986 20.284 1.00 88.94 74 ALA A C 1
ATOM 585 O O . ALA A 1 74 ? -13.208 6.699 21.288 1.00 88.94 74 ALA A O 1
ATOM 586 N N . ASP A 1 75 ? -14.260 5.520 19.693 1.00 89.00 75 ASP A N 1
ATOM 587 C CA . ASP A 1 75 ? -15.608 5.729 20.222 1.00 89.00 75 ASP A CA 1
ATOM 588 C C . ASP A 1 75 ? -15.824 4.884 21.489 1.00 89.00 75 ASP A C 1
ATOM 590 O O . ASP A 1 75 ? -15.855 3.652 21.455 1.00 89.00 75 ASP A O 1
ATOM 594 N N . SER A 1 76 ? -16.001 5.549 22.633 1.00 80.69 76 SER A N 1
ATOM 595 C CA . SER A 1 76 ? -16.197 4.892 23.927 1.00 80.69 76 SER A CA 1
ATOM 596 C C . SER A 1 76 ? -17.502 4.090 24.014 1.00 80.69 76 SER A C 1
ATOM 598 O O . SER A 1 76 ? -17.568 3.138 24.793 1.00 80.69 76 SER A O 1
ATOM 600 N N . SER A 1 77 ? -18.508 4.401 23.186 1.00 83.94 77 SER A N 1
ATOM 601 C CA . SER A 1 77 ? -19.767 3.644 23.113 1.00 83.94 77 SER A CA 1
ATOM 602 C C . SER A 1 77 ? -19.594 2.247 22.500 1.00 83.94 77 SER A C 1
ATOM 604 O O . SER A 1 77 ? -20.419 1.355 22.709 1.00 83.94 77 SER A O 1
ATOM 606 N N . LEU A 1 78 ? -18.498 2.012 21.768 1.00 79.81 78 LEU A N 1
ATOM 607 C CA . LEU A 1 78 ? -18.201 0.725 21.137 1.00 79.81 78 LEU A CA 1
ATOM 608 C C . LEU A 1 78 ? -17.868 -0.377 22.160 1.00 79.81 78 LEU A C 1
ATOM 610 O O . LEU A 1 78 ? -18.002 -1.562 21.860 1.00 79.81 78 LEU A O 1
ATOM 614 N N . TYR A 1 79 ? -17.477 0.000 23.378 1.00 80.38 79 TYR A N 1
ATOM 615 C CA . TYR A 1 79 ? -17.116 -0.936 24.448 1.00 80.38 79 TYR A CA 1
ATOM 616 C C . TYR A 1 79 ? -18.315 -1.380 25.300 1.00 80.38 79 TYR A C 1
ATOM 618 O O . TYR A 1 79 ? -18.155 -2.168 26.237 1.00 80.38 79 TYR A O 1
ATOM 626 N N . GLU A 1 80 ? -19.525 -0.914 24.980 1.00 83.69 80 GLU A N 1
ATOM 627 C CA . GLU A 1 80 ? -20.743 -1.388 25.628 1.00 83.69 80 GLU A CA 1
ATOM 628 C C . GLU A 1 80 ? -21.013 -2.870 25.319 1.00 83.69 80 GLU A C 1
ATOM 630 O O . GLU A 1 80 ? -20.700 -3.389 24.246 1.00 83.69 80 GLU A O 1
ATOM 635 N N . ALA A 1 81 ? -21.636 -3.578 26.268 1.00 72.56 81 ALA A N 1
ATOM 636 C CA . ALA A 1 81 ? -21.821 -5.030 26.191 1.00 72.56 81 ALA A CA 1
ATOM 637 C C . ALA A 1 81 ? -22.575 -5.499 24.930 1.00 72.56 81 ALA A C 1
ATOM 639 O O . ALA A 1 81 ? -22.313 -6.600 24.449 1.00 72.56 81 ALA A O 1
ATOM 640 N N . ASN A 1 82 ? -23.443 -4.650 24.373 1.00 81.38 82 ASN A N 1
ATOM 641 C CA . ASN A 1 82 ? -24.230 -4.930 23.170 1.00 81.38 82 ASN A CA 1
ATOM 642 C C . ASN A 1 82 ? -23.434 -4.792 21.859 1.00 81.38 82 ASN A C 1
ATOM 644 O O . ASN A 1 82 ? -23.956 -5.131 20.802 1.00 81.38 82 ASN A O 1
ATOM 648 N N . ARG A 1 83 ? -22.192 -4.292 21.909 1.00 84.12 83 ARG A N 1
ATOM 649 C CA . ARG A 1 83 ? -21.356 -4.013 20.727 1.00 84.12 83 ARG A CA 1
ATOM 650 C C . ARG A 1 83 ? -20.038 -4.787 20.698 1.00 84.12 83 ARG A C 1
ATOM 652 O O . ARG A 1 83 ? -19.206 -4.562 19.823 1.00 84.12 83 ARG A O 1
ATOM 659 N N . LYS A 1 84 ? -19.861 -5.754 21.603 1.00 85.06 84 LYS A N 1
ATOM 660 C CA . LYS A 1 84 ? -18.652 -6.594 21.671 1.00 85.06 84 LYS A CA 1
ATOM 661 C C . LYS A 1 84 ? -18.340 -7.323 20.359 1.00 85.06 84 LYS A C 1
ATOM 663 O O . LYS A 1 84 ? -17.172 -7.426 19.996 1.00 85.06 84 LYS A O 1
ATOM 668 N N . ASP A 1 85 ? -19.362 -7.779 19.637 1.00 89.12 85 ASP A N 1
ATOM 669 C CA . ASP A 1 85 ? -19.175 -8.451 18.345 1.00 89.12 85 ASP A CA 1
ATOM 670 C C . ASP A 1 85 ? -18.655 -7.493 17.264 1.00 89.12 85 ASP A C 1
ATOM 672 O O . ASP A 1 85 ? -17.813 -7.874 16.450 1.00 89.12 85 ASP A O 1
ATOM 676 N N . ASP A 1 86 ? -19.120 -6.240 17.263 1.00 87.81 86 ASP A N 1
ATOM 677 C CA . ASP A 1 86 ? -18.628 -5.200 16.353 1.00 87.81 86 ASP A CA 1
ATOM 678 C C . ASP A 1 86 ? -17.179 -4.834 16.677 1.00 87.81 86 ASP A C 1
ATOM 680 O O . ASP A 1 86 ? -16.353 -4.721 15.771 1.00 87.81 86 ASP A O 1
ATOM 684 N N . LEU A 1 87 ? -16.857 -4.703 17.968 1.00 90.12 87 LEU A N 1
ATOM 685 C CA . LEU A 1 87 ? -15.498 -4.446 18.436 1.00 90.12 87 LEU A CA 1
ATOM 686 C C . LEU A 1 87 ? -14.537 -5.551 17.974 1.00 90.12 87 LEU A C 1
ATOM 688 O O . LEU A 1 87 ? -13.494 -5.253 17.396 1.00 90.12 87 LEU A O 1
ATOM 692 N N . LEU A 1 88 ? -14.906 -6.824 18.159 1.00 92.00 88 LEU A N 1
ATOM 693 C CA . LEU A 1 88 ? -14.080 -7.957 17.735 1.00 92.00 88 LEU A CA 1
ATOM 694 C C . LEU A 1 88 ? -13.867 -7.966 16.212 1.00 92.00 88 LEU A C 1
ATOM 696 O O . LEU A 1 88 ? -12.754 -8.205 15.745 1.00 92.00 88 LEU A O 1
ATOM 700 N N . LYS A 1 89 ? -14.915 -7.674 15.430 1.00 93.81 89 LYS A N 1
ATOM 701 C CA . LYS A 1 89 ? -14.811 -7.556 13.966 1.00 93.81 89 LYS A CA 1
ATOM 702 C C . LYS A 1 89 ? -13.843 -6.450 13.559 1.00 93.81 89 LYS A C 1
ATOM 704 O O . LYS A 1 89 ? -12.992 -6.700 12.713 1.00 93.81 89 LYS A O 1
ATOM 709 N N . LEU A 1 90 ? -13.942 -5.270 14.174 1.00 94.69 90 LEU A N 1
ATOM 710 C CA . LEU A 1 90 ? -13.061 -4.138 13.880 1.00 94.69 90 LEU A CA 1
ATOM 711 C C . LEU A 1 90 ? -11.603 -4.434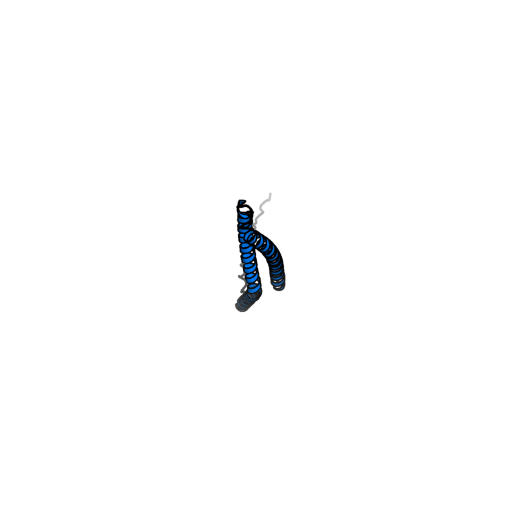 14.245 1.00 94.69 90 LEU A C 1
ATOM 713 O O . LEU A 1 90 ? -10.710 -4.100 13.472 1.00 94.69 90 LEU A O 1
ATOM 717 N N . MET A 1 91 ? -11.349 -5.098 15.377 1.00 93.81 91 MET A N 1
ATOM 718 C CA . MET A 1 91 ? -9.991 -5.499 15.761 1.00 93.81 91 MET A CA 1
ATOM 719 C C . MET A 1 91 ? -9.403 -6.526 14.787 1.00 93.81 91 MET A C 1
ATOM 721 O O . MET A 1 91 ? -8.272 -6.358 14.337 1.00 93.81 91 MET A O 1
ATOM 725 N N . ASN A 1 92 ? -10.179 -7.547 14.408 1.00 96.38 92 ASN A N 1
ATOM 726 C CA . ASN A 1 92 ? -9.742 -8.544 13.428 1.00 96.38 92 ASN A CA 1
ATOM 727 C C . ASN A 1 92 ? -9.474 -7.911 12.056 1.00 96.38 92 ASN A C 1
ATOM 729 O O . ASN A 1 92 ? -8.465 -8.215 11.424 1.00 96.38 92 ASN A O 1
ATOM 733 N N . GLU A 1 93 ? -10.354 -7.009 11.612 1.00 97.12 93 GLU A N 1
ATOM 734 C CA . GLU A 1 93 ? -10.170 -6.266 10.367 1.00 97.12 93 GLU A CA 1
ATOM 735 C C . GLU A 1 93 ? -8.910 -5.390 10.426 1.00 97.12 93 GLU A C 1
ATOM 737 O O . GLU A 1 93 ? -8.141 -5.372 9.470 1.00 97.12 93 GLU A O 1
ATOM 742 N N . GLN A 1 94 ? -8.642 -4.718 11.552 1.00 97.38 94 GLN A N 1
ATOM 743 C CA . GLN A 1 94 ? -7.421 -3.929 11.726 1.00 97.38 94 GLN A CA 1
ATOM 744 C C . GLN A 1 94 ? -6.161 -4.795 11.586 1.00 97.38 94 GLN A C 1
ATOM 746 O O . GLN A 1 94 ? -5.214 -4.393 10.910 1.00 97.38 94 GLN A O 1
ATOM 751 N N . THR A 1 95 ? -6.130 -5.971 12.219 1.00 97.56 95 THR A N 1
ATOM 752 C CA . THR A 1 95 ? -4.983 -6.887 12.138 1.00 97.56 95 THR A CA 1
ATOM 753 C C . THR A 1 95 ? -4.763 -7.394 10.714 1.00 97.56 95 THR A C 1
ATOM 755 O O . THR A 1 95 ? -3.638 -7.336 10.222 1.00 97.56 95 THR A O 1
ATOM 758 N N . ASP A 1 96 ? -5.824 -7.833 10.036 1.00 98.00 96 ASP A N 1
ATOM 759 C CA . ASP A 1 96 ? -5.762 -8.303 8.646 1.00 98.00 96 ASP A CA 1
ATOM 760 C C . ASP A 1 96 ? -5.302 -7.190 7.689 1.00 98.00 96 ASP A C 1
ATOM 762 O O . ASP A 1 96 ? -4.430 -7.404 6.848 1.00 98.00 96 ASP A O 1
ATOM 766 N N . LEU A 1 97 ? -5.821 -5.970 7.850 1.00 98.19 97 LEU A N 1
ATOM 767 C CA . LEU A 1 97 ? -5.412 -4.829 7.032 1.00 98.19 97 LEU A CA 1
ATOM 768 C C . LEU A 1 97 ? -3.956 -4.427 7.262 1.00 98.19 97 LEU A C 1
ATOM 770 O O . LEU A 1 97 ? -3.287 -4.077 6.296 1.00 98.19 97 LEU A O 1
ATOM 774 N N . LYS A 1 98 ? -3.446 -4.502 8.498 1.00 98.19 98 LYS A N 1
ATOM 775 C CA . LYS A 1 98 ? -2.025 -4.247 8.789 1.00 98.19 98 LYS A CA 1
ATOM 776 C C . LYS A 1 98 ? -1.117 -5.261 8.092 1.00 98.19 98 LYS A C 1
ATOM 778 O O . LYS A 1 98 ? -0.137 -4.860 7.478 1.00 98.19 98 LYS A O 1
ATOM 783 N N . GLN A 1 99 ? -1.481 -6.544 8.116 1.00 98.31 99 GLN A N 1
ATOM 784 C CA . GLN A 1 99 ? -0.731 -7.589 7.406 1.00 98.31 99 GLN A CA 1
ATOM 785 C C . GLN A 1 99 ? -0.768 -7.389 5.886 1.00 98.31 99 GLN A C 1
ATOM 787 O O . GLN A 1 99 ? 0.252 -7.510 5.215 1.00 98.31 99 GLN A O 1
ATOM 792 N N . LYS A 1 100 ? -1.937 -7.051 5.330 1.00 97.75 100 LYS A N 1
ATOM 793 C CA . LYS A 1 100 ? -2.083 -6.765 3.894 1.00 97.75 100 LYS A CA 1
ATOM 794 C C . LYS A 1 100 ? -1.325 -5.517 3.461 1.00 97.75 100 LYS A C 1
ATOM 796 O O . LYS A 1 100 ? -0.823 -5.486 2.342 1.00 97.75 100 LYS A O 1
ATOM 801 N N . LEU A 1 101 ? -1.269 -4.502 4.321 1.00 98.38 101 LEU A N 1
ATOM 802 C CA . LEU A 1 101 ? -0.497 -3.290 4.084 1.00 98.38 101 LEU A CA 1
ATOM 803 C C . LEU A 1 101 ? 0.995 -3.617 3.978 1.00 98.38 101 LEU A C 1
ATOM 805 O O . LEU A 1 101 ? 1.594 -3.298 2.959 1.00 98.38 101 LEU A O 1
ATOM 809 N N . GLU A 1 102 ? 1.543 -4.332 4.962 1.00 98.31 102 GLU A N 1
ATOM 810 C CA . GLU A 1 102 ? 2.950 -4.759 4.976 1.00 98.31 102 GLU A CA 1
ATOM 811 C C . GLU A 1 102 ? 3.308 -5.575 3.722 1.00 98.31 102 GLU A C 1
ATOM 813 O O . GLU A 1 102 ? 4.273 -5.264 3.029 1.00 98.31 102 GLU A O 1
ATOM 818 N N . GLN A 1 103 ? 2.473 -6.553 3.354 1.00 98.19 103 GLN A N 1
ATOM 819 C CA . GLN A 1 103 ? 2.677 -7.350 2.137 1.00 98.19 103 GLN A CA 1
ATOM 820 C C . GLN A 1 103 ? 2.625 -6.506 0.857 1.00 98.19 103 GLN A C 1
ATOM 822 O O . GLN A 1 103 ? 3.379 -6.749 -0.083 1.00 98.19 103 GLN A O 1
ATOM 827 N N . ALA A 1 104 ? 1.720 -5.526 0.786 1.00 97.94 104 ALA A N 1
ATOM 828 C CA . ALA A 1 104 ? 1.613 -4.652 -0.377 1.00 97.94 104 ALA A CA 1
ATOM 829 C C . ALA A 1 104 ? 2.817 -3.705 -0.493 1.00 97.94 104 ALA A C 1
ATOM 831 O O . ALA A 1 104 ? 3.265 -3.440 -1.608 1.00 97.94 104 ALA A O 1
ATOM 832 N N . GLU A 1 105 ? 3.348 -3.224 0.634 1.00 98.25 105 GLU A N 1
ATOM 833 C CA . GLU A 1 105 ? 4.557 -2.397 0.702 1.00 98.25 105 GLU A CA 1
ATOM 834 C C . GLU A 1 105 ? 5.810 -3.193 0.308 1.00 98.25 105 GLU A C 1
ATOM 836 O O . GLU A 1 105 ? 6.608 -2.716 -0.500 1.00 98.25 105 GLU A O 1
ATOM 841 N N . GLU A 1 106 ? 5.951 -4.431 0.790 1.00 98.38 106 GLU A N 1
ATOM 842 C CA . GLU A 1 106 ? 7.034 -5.334 0.379 1.00 98.38 106 GLU A CA 1
ATOM 843 C C . GLU A 1 106 ? 6.968 -5.627 -1.127 1.00 98.38 106 GLU A C 1
ATOM 845 O O . GLU A 1 106 ? 7.961 -5.475 -1.843 1.00 98.38 106 GLU A O 1
ATOM 850 N N . GLN A 1 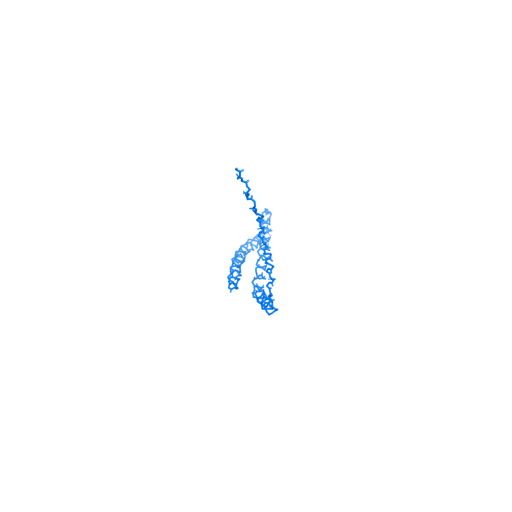107 ? 5.776 -5.950 -1.641 1.00 98.00 107 GLN A N 1
ATOM 851 C CA . GLN A 1 107 ? 5.576 -6.195 -3.068 1.00 98.00 107 GLN A CA 1
ATOM 852 C C . GLN A 1 107 ? 5.868 -4.953 -3.918 1.00 98.00 107 GLN A C 1
ATOM 854 O O . GLN A 1 107 ? 6.384 -5.081 -5.030 1.00 98.00 107 GLN A O 1
ATOM 859 N N . LEU A 1 108 ? 5.510 -3.760 -3.431 1.00 98.50 108 LEU A N 1
ATOM 860 C CA . LEU A 1 108 ? 5.811 -2.497 -4.100 1.00 98.50 108 LEU A CA 1
ATOM 861 C C . LEU A 1 108 ? 7.325 -2.313 -4.236 1.00 98.50 108 LEU A C 1
ATOM 863 O O . LEU A 1 108 ? 7.800 -2.048 -5.341 1.00 98.50 108 LEU A O 1
ATOM 867 N N . LEU A 1 109 ? 8.072 -2.507 -3.145 1.00 98.50 109 LEU A N 1
ATOM 868 C CA . LEU A 1 109 ? 9.530 -2.408 -3.149 1.00 98.50 109 LEU A CA 1
ATOM 869 C C . LEU A 1 109 ? 10.156 -3.411 -4.127 1.00 98.50 109 LEU A C 1
ATOM 871 O O . LEU A 1 109 ? 11.001 -3.033 -4.937 1.00 98.50 109 LEU A O 1
ATOM 875 N N . GLU A 1 110 ? 9.701 -4.664 -4.106 1.00 98.31 110 GLU A N 1
ATOM 876 C CA . GLU A 1 110 ? 10.186 -5.700 -5.018 1.00 98.31 110 GLU A CA 1
ATOM 877 C C . GLU A 1 110 ? 9.945 -5.325 -6.490 1.00 98.31 110 GLU A C 1
ATOM 879 O O . GLU A 1 110 ? 10.848 -5.428 -7.319 1.00 98.31 110 GLU A O 1
ATOM 884 N N . LEU A 1 111 ? 8.748 -4.835 -6.830 1.00 98.25 111 LEU A N 1
ATOM 885 C CA . LEU A 1 111 ? 8.424 -4.414 -8.196 1.00 98.25 111 LEU A CA 1
ATOM 886 C C . LEU A 1 111 ? 9.258 -3.211 -8.646 1.00 98.25 111 LEU A C 1
ATOM 888 O O . LEU A 1 111 ? 9.630 -3.135 -9.816 1.00 98.25 111 LEU A O 1
ATOM 892 N N . MET A 1 112 ? 9.550 -2.275 -7.740 1.00 98.12 112 MET A N 1
ATOM 893 C CA . MET A 1 112 ? 10.431 -1.143 -8.033 1.00 98.12 112 MET A CA 1
ATOM 894 C C . MET A 1 112 ? 11.858 -1.612 -8.331 1.00 98.12 112 MET A C 1
ATOM 896 O O . MET A 1 112 ? 12.437 -1.171 -9.321 1.00 98.12 112 MET A O 1
ATOM 900 N N . MET A 1 113 ? 12.388 -2.553 -7.545 1.00 98.00 113 MET A N 1
ATOM 901 C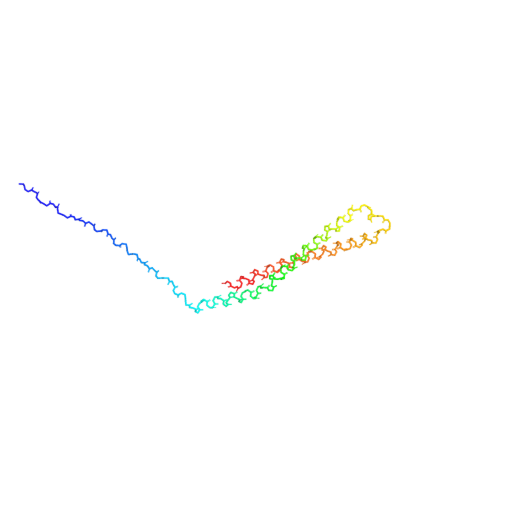 CA . MET A 1 113 ? 13.701 -3.157 -7.798 1.00 98.00 113 MET A CA 1
ATOM 902 C C . MET A 1 113 ? 13.731 -3.919 -9.129 1.00 98.00 113 MET A C 1
ATOM 904 O O . MET A 1 113 ? 14.656 -3.742 -9.916 1.00 98.00 113 MET A O 1
ATOM 908 N N . GLN A 1 114 ? 12.699 -4.717 -9.424 1.00 97.62 114 GLN A N 1
ATOM 909 C CA . GLN A 1 114 ? 12.579 -5.429 -10.703 1.00 97.62 114 GLN A CA 1
ATOM 910 C C . GLN A 1 114 ? 12.507 -4.464 -11.894 1.00 97.62 114 GLN A C 1
ATOM 912 O O . GLN A 1 114 ? 13.058 -4.751 -12.957 1.00 97.62 114 GLN A O 1
ATOM 917 N N . LEU A 1 115 ? 11.820 -3.326 -11.739 1.00 97.31 115 LEU A N 1
ATOM 918 C CA . LEU A 1 115 ? 11.765 -2.297 -12.773 1.00 97.31 115 LEU A CA 1
ATOM 919 C C . LEU A 1 115 ? 13.153 -1.705 -13.028 1.00 97.31 115 LEU A C 1
ATOM 921 O O . LEU A 1 115 ? 13.542 -1.588 -14.185 1.00 97.31 115 LEU A O 1
ATOM 925 N N . GLU A 1 116 ? 13.884 -1.358 -11.969 1.00 96.94 116 GLU A N 1
ATOM 926 C CA . GLU A 1 116 ? 15.236 -0.804 -12.066 1.00 96.94 116 GLU A CA 1
ATOM 927 C C . GLU A 1 116 ? 16.218 -1.802 -12.698 1.00 96.94 116 GLU A C 1
ATOM 929 O O . GLU A 1 116 ? 16.962 -1.439 -13.608 1.00 96.94 116 GLU A O 1
ATOM 934 N N . GLU A 1 117 ? 16.181 -3.072 -12.288 1.00 97.06 117 GLU A N 1
ATOM 935 C CA . GLU A 1 117 ? 17.015 -4.130 -12.870 1.00 97.06 117 GLU A CA 1
ATOM 936 C C . GLU A 1 117 ? 16.712 -4.333 -14.361 1.00 97.06 117 GLU A C 1
ATOM 938 O O . GLU A 1 117 ? 17.628 -4.407 -15.186 1.00 97.06 117 GLU A O 1
ATOM 943 N N . LEU A 1 118 ? 15.428 -4.362 -14.731 1.00 95.44 118 LEU A N 1
ATOM 944 C CA . LEU A 1 118 ? 15.019 -4.471 -16.127 1.00 95.44 118 LEU A CA 1
ATOM 945 C C . LEU A 1 118 ? 15.468 -3.251 -16.938 1.00 95.44 118 LEU A C 1
ATOM 947 O O . LEU A 1 118 ? 15.934 -3.410 -18.064 1.00 95.44 118 LEU A O 1
ATOM 951 N N . GLU A 1 119 ? 15.349 -2.043 -16.389 1.00 93.88 119 GLU A N 1
ATOM 952 C CA . GLU A 1 119 ? 15.778 -0.820 -17.069 1.00 93.88 119 GLU A CA 1
ATOM 953 C C . GLU A 1 119 ? 17.295 -0.766 -17.265 1.00 93.88 119 GLU A C 1
ATOM 955 O O . GLU A 1 119 ? 17.739 -0.455 -18.369 1.00 93.88 119 GLU A O 1
ATOM 960 N N . SER A 1 120 ? 18.062 -1.179 -16.255 1.00 94.38 120 SER A N 1
ATOM 961 C CA . SER A 1 120 ? 19.520 -1.329 -16.318 1.00 94.38 120 SER A CA 1
ATOM 962 C C . SER A 1 120 ? 19.958 -2.368 -17.359 1.00 94.38 120 SER A C 1
ATOM 964 O O . SER A 1 120 ? 20.969 -2.191 -18.030 1.00 94.38 120 SER A O 1
ATOM 966 N N . SER A 1 121 ? 19.165 -3.424 -17.583 1.00 92.75 121 SER A N 1
ATOM 967 C CA . SER A 1 121 ? 19.459 -4.425 -18.623 1.00 92.75 121 SER A CA 1
ATOM 968 C C . SER A 1 121 ? 19.368 -3.892 -20.065 1.00 92.75 121 SER A C 1
ATOM 970 O O . SER A 1 121 ? 19.770 -4.587 -21.002 1.00 92.75 121 SER A O 1
ATOM 972 N N . PHE A 1 122 ? 18.813 -2.689 -20.260 1.00 87.88 122 PHE A N 1
ATOM 973 C CA . PHE A 1 122 ? 18.700 -2.043 -21.569 1.00 87.88 122 PHE A CA 1
ATOM 974 C C . PHE A 1 122 ? 19.823 -1.043 -21.881 1.00 87.88 122 PHE A C 1
ATOM 976 O O . PHE A 1 122 ? 19.845 -0.521 -23.005 1.00 87.88 122 PHE A O 1
ATOM 983 N N . ASP A 1 123 ? 20.680 -0.733 -20.910 1.00 73.50 123 ASP A N 1
ATOM 984 C CA . ASP A 1 123 ? 21.853 0.135 -21.073 1.00 73.50 123 ASP A CA 1
ATOM 985 C C . ASP A 1 123 ? 23.086 -0.662 -21.535 1.00 73.50 123 ASP A C 1
ATOM 987 O O . ASP A 1 123 ? 23.864 -0.100 -22.344 1.00 73.50 123 ASP A O 1
#

Sequence (123 aa):
ARNDMIKKGQQPAAPVISEVTAPPTTSKLDKEALRKEAAQRREQTRPIRKNIEKCETQIEKFQSRLVAIETLLADSSLYEANRKDDLLKLMNEQTDLKQKLEQAEEQLLELMMQLEELESSFD

pLDDT: mean 82.77, std 19.89, range [34.16, 98.5]

Radius of gyration: 36.59 Å; chains: 1; bounding box: 99×70×73 Å

Secondary structure (DSSP, 8-state):
---------PPPPPP------PPP---HHHHHHHHHHHHHHHHHHHHHHHHHHHHHHHHHHHHHHHHHHHHHHT-GGGGSGGGHHHHHHHHHHHHHHHHHHHHHHHHHHHHHHHHHHHHHTT-

Foldseek 3Di:
DDDDDDDDDDDDDDDPPPPPPDDPCPDVVNVVVVVVLVVVLCVVLVVLVVLLVVLVVLLVVLVVVLVVLVVVQPPPVCPDPVNVVVVVVSVVSNVVSVVSNVVSVVSNVVSVVVSVVSVVVSD

Organism: NCBI:txid108980